Protein AF-A0A418Y7E9-F1 (afdb_monomer_lite)

Organism: NCBI:txid2320864

Foldseek 3Di:
DPPPPPAADCPPDNHNDHDPCVPPPPDDPVQWAQPDDWDDDDPDTDTDTGGPPVCRVVVVPPDPPD

pLDDT: mean 83.48, std 14.6, range [48.25, 97.62]

Radius of gyration: 15.97 Å; chains: 1; bounding box: 42×21×37 Å

InterPro domains:
  IPR002372 Pyrrolo-quinoline quinone repeat domain [PF01011] (2-56)

Secondary structure (DSSP, 8-state):
--TTT----TTTTBTTB--TTTTS-S--GGGEE--SPPEEETTEEE---EE-HHHHHT--S-S---

Sequence (66 aa):
MDPLTGQPCADFGDNGFVNLRVGMDKGRPEFYFPTVAPTVTRNLVIVGGLVWDRLASAGLYDSSYE

Structure (mmCIF, N/CA/C/O backbone):
data_AF-A0A418Y7E9-F1
#
_entry.id   AF-A0A418Y7E9-F1
#
loop_
_atom_site.group_PDB
_atom_site.id
_atom_site.type_symbol
_atom_site.label_atom_id
_atom_site.label_alt_id
_atom_site.label_comp_id
_atom_site.label_asym_id
_atom_site.label_entity_id
_atom_site.label_seq_id
_atom_site.pdbx_PDB_ins_code
_atom_site.Cartn_x
_atom_site.Cartn_y
_atom_site.Cartn_z
_atom_site.occupancy
_atom_site.B_iso_or_equiv
_atom_site.auth_seq_id
_atom_site.auth_comp_id
_atom_site.auth_asym_id
_atom_site.auth_atom_id
_atom_site.pdbx_PDB_model_num
ATOM 1 N N . MET A 1 1 ? -6.070 -2.953 9.689 1.00 90.69 1 MET A N 1
ATOM 2 C CA . MET A 1 1 ? -6.132 -3.835 10.869 1.00 90.69 1 MET A CA 1
ATOM 3 C C . MET A 1 1 ? -7.266 -3.362 11.745 1.00 90.69 1 MET A C 1
ATOM 5 O O . MET A 1 1 ? -7.529 -2.161 11.770 1.00 90.69 1 MET A O 1
ATOM 9 N N . ASP A 1 2 ? -7.923 -4.294 12.421 1.00 95.19 2 ASP A N 1
ATOM 10 C CA . ASP A 1 2 ? -8.923 -3.988 13.431 1.00 95.19 2 ASP A CA 1
ATOM 11 C C . ASP A 1 2 ? -8.281 -3.118 14.530 1.00 95.19 2 ASP A C 1
ATOM 13 O O . ASP A 1 2 ? -7.218 -3.477 15.049 1.00 95.19 2 ASP A O 1
ATOM 17 N N . PRO A 1 3 ? -8.870 -1.957 14.864 1.00 93.31 3 PRO A N 1
ATOM 18 C CA . PRO A 1 3 ? -8.228 -0.978 15.736 1.00 93.31 3 PRO A CA 1
ATOM 19 C C . PRO A 1 3 ? -8.129 -1.426 17.201 1.00 93.31 3 PRO A C 1
ATOM 21 O O . PRO A 1 3 ? -7.363 -0.829 17.952 1.00 93.31 3 PRO A O 1
ATOM 24 N N . LEU A 1 4 ? -8.889 -2.444 17.620 1.00 97.62 4 LEU A N 1
ATOM 25 C CA . LEU A 1 4 ? -8.911 -2.927 19.004 1.00 97.62 4 LEU A CA 1
ATOM 26 C C . LEU A 1 4 ? -7.984 -4.128 19.209 1.00 97.62 4 LEU A C 1
ATOM 28 O O . LEU A 1 4 ? -7.356 -4.259 20.255 1.00 97.62 4 LEU A O 1
ATOM 32 N N . THR A 1 5 ? -7.911 -5.011 18.216 1.00 97.19 5 THR A N 1
ATOM 33 C CA . THR A 1 5 ? -7.231 -6.310 18.307 1.00 97.19 5 THR A CA 1
ATOM 34 C C . THR A 1 5 ? -5.932 -6.371 17.511 1.00 97.19 5 THR A C 1
ATOM 36 O O . THR A 1 5 ? -5.125 -7.274 17.729 1.00 97.19 5 THR A O 1
ATOM 39 N N . GLY A 1 6 ? -5.729 -5.452 16.561 1.00 95.88 6 GLY A N 1
ATOM 40 C CA . GLY A 1 6 ? -4.595 -5.472 15.637 1.00 95.88 6 GLY A CA 1
ATOM 41 C C . GLY A 1 6 ? -4.664 -6.578 14.577 1.00 95.88 6 GLY A C 1
ATOM 42 O O . GLY A 1 6 ? -3.724 -6.732 13.802 1.00 95.88 6 GLY A O 1
ATOM 43 N N . GLN A 1 7 ? -5.753 -7.348 14.510 1.00 97.50 7 GLN A N 1
ATOM 44 C CA . GLN A 1 7 ? -5.897 -8.422 13.526 1.00 97.50 7 GLN A CA 1
ATOM 45 C C . GLN A 1 7 ? -6.127 -7.867 12.106 1.00 97.50 7 GLN A C 1
ATOM 47 O O . GLN A 1 7 ? -6.681 -6.771 11.945 1.00 97.50 7 GLN A O 1
ATOM 52 N N . PRO A 1 8 ? -5.716 -8.587 11.046 1.00 97.06 8 PRO A N 1
ATOM 53 C CA . PRO A 1 8 ? -6.087 -8.242 9.675 1.00 97.06 8 PRO A CA 1
ATOM 54 C C . PRO A 1 8 ? -7.613 -8.230 9.484 1.00 97.06 8 PRO A C 1
ATOM 56 O O . PRO A 1 8 ? -8.324 -9.067 10.036 1.00 97.06 8 PRO A O 1
ATOM 59 N N . CYS A 1 9 ? -8.119 -7.283 8.691 1.00 95.56 9 CYS A N 1
ATOM 60 C CA . CYS A 1 9 ? -9.545 -7.207 8.360 1.00 95.56 9 CYS A CA 1
ATOM 61 C C . CYS A 1 9 ? -9.823 -8.106 7.149 1.00 95.56 9 CYS A C 1
ATOM 63 O O . CYS A 1 9 ? -9.368 -7.790 6.053 1.00 95.56 9 CYS A O 1
ATOM 65 N N . ALA A 1 10 ? -10.538 -9.220 7.331 1.00 96.38 10 ALA A N 1
ATOM 66 C CA . ALA A 1 10 ? -10.715 -10.234 6.281 1.00 96.38 10 ALA A CA 1
ATOM 67 C C . ALA A 1 10 ? -11.440 -9.725 5.017 1.00 96.38 10 ALA A C 1
ATOM 69 O O . ALA A 1 10 ? -11.299 -10.307 3.947 1.00 96.38 10 ALA A O 1
ATOM 70 N N . ASP A 1 11 ? -12.195 -8.636 5.136 1.00 95.31 11 ASP A N 1
ATOM 71 C CA . ASP A 1 11 ? -12.955 -7.987 4.067 1.00 95.31 11 ASP A CA 1
ATOM 72 C C . ASP A 1 11 ? -12.147 -6.958 3.252 1.00 95.31 11 ASP A C 1
ATOM 74 O O . ASP A 1 11 ? -12.663 -6.395 2.286 1.00 95.31 11 ASP A O 1
ATOM 78 N N . PHE A 1 12 ? -10.882 -6.709 3.605 1.00 94.94 12 PHE A N 1
ATOM 79 C CA . PHE A 1 12 ? -10.018 -5.755 2.912 1.00 94.94 12 PHE A CA 1
ATOM 80 C C . PHE A 1 12 ? -8.923 -6.458 2.100 1.00 94.94 12 PHE A C 1
ATOM 82 O O . PHE A 1 12 ? -8.059 -7.128 2.661 1.00 94.94 12 PHE A O 1
ATOM 89 N N . GLY A 1 13 ? -8.900 -6.249 0.781 1.00 94.44 13 GLY A N 1
ATOM 90 C CA . GLY A 1 13 ? -7.885 -6.848 -0.093 1.00 94.44 13 GLY A CA 1
ATOM 91 C C . GLY A 1 13 ? -7.968 -8.378 -0.128 1.00 94.44 13 GLY A C 1
ATOM 92 O O . GLY A 1 13 ? -9.050 -8.939 -0.267 1.00 94.44 13 GLY A O 1
ATOM 93 N N . ASP A 1 14 ? -6.820 -9.040 -0.012 1.00 96.69 14 ASP A N 1
ATOM 94 C CA . ASP A 1 14 ? -6.698 -10.478 0.219 1.00 96.69 14 ASP A CA 1
ATOM 95 C C . ASP A 1 14 ? -6.494 -10.729 1.719 1.00 96.69 14 ASP A C 1
ATOM 97 O O . ASP A 1 14 ? -5.391 -10.572 2.250 1.00 96.69 14 ASP A O 1
ATOM 101 N N . ASN A 1 15 ? -7.585 -11.056 2.417 1.00 96.25 15 ASN A N 1
ATOM 102 C CA . ASN A 1 15 ? -7.592 -11.389 3.846 1.00 96.25 15 ASN A CA 1
ATOM 103 C C . ASN A 1 15 ? -6.882 -10.349 4.742 1.00 96.25 15 ASN A C 1
ATOM 105 O O . ASN A 1 15 ? -6.172 -10.690 5.690 1.00 96.25 15 ASN A O 1
ATOM 109 N N . GLY A 1 16 ? -7.066 -9.062 4.444 1.00 96.19 16 GLY A N 1
ATOM 110 C CA . GLY A 1 16 ? -6.477 -7.940 5.176 1.00 96.19 16 GLY A CA 1
ATOM 111 C C . GLY A 1 16 ? -5.155 -7.427 4.613 1.00 96.19 16 GLY A C 1
ATOM 112 O O . GLY A 1 16 ? -4.591 -6.487 5.179 1.00 96.19 16 GLY A O 1
ATOM 113 N N . PHE A 1 17 ? -4.676 -7.992 3.502 1.00 95.69 17 PHE A N 1
ATOM 114 C CA . PHE A 1 17 ? -3.426 -7.613 2.850 1.00 95.69 17 PHE A CA 1
ATOM 115 C C . PHE A 1 17 ? -3.657 -7.164 1.410 1.00 95.69 17 PHE A C 1
ATOM 117 O O . PHE A 1 17 ? -4.510 -7.675 0.694 1.00 95.69 17 PHE A O 1
ATOM 124 N N . VAL A 1 18 ? -2.863 -6.199 0.954 1.00 93.81 18 VAL A N 1
ATOM 125 C CA . VAL A 1 18 ? -2.878 -5.742 -0.439 1.00 93.81 18 VAL A CA 1
ATOM 126 C C . VAL A 1 18 ? -1.475 -5.824 -1.010 1.00 93.81 18 VAL A C 1
ATOM 128 O O . VAL A 1 18 ? -0.510 -5.365 -0.401 1.00 93.81 18 VAL A O 1
ATOM 131 N N . ASN A 1 19 ? -1.355 -6.402 -2.201 1.00 91.25 19 ASN A N 1
ATOM 132 C CA . ASN A 1 19 ? -0.105 -6.379 -2.942 1.00 91.25 19 ASN A CA 1
ATOM 133 C C . ASN A 1 19 ? -0.042 -5.095 -3.781 1.00 91.25 19 ASN A C 1
ATOM 135 O O . ASN A 1 19 ? -0.661 -5.001 -4.839 1.00 91.25 19 ASN A O 1
ATOM 139 N N . LEU A 1 20 ? 0.740 -4.116 -3.320 1.00 90.50 20 LEU A N 1
ATOM 140 C CA . LEU A 1 20 ? 0.929 -2.826 -4.001 1.00 90.50 20 LEU A CA 1
ATOM 141 C C . LEU A 1 20 ? 1.652 -2.937 -5.354 1.00 90.50 20 LEU A C 1
ATOM 143 O O . LEU A 1 20 ? 1.750 -1.954 -6.079 1.00 90.50 20 LEU A O 1
ATOM 147 N N . ARG A 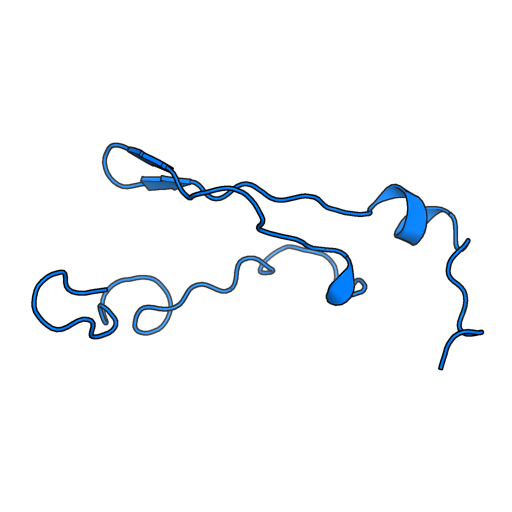1 21 ? 2.161 -4.124 -5.696 1.00 85.38 21 ARG A N 1
ATOM 148 C CA . ARG A 1 21 ? 2.872 -4.389 -6.950 1.00 85.38 21 ARG A CA 1
ATOM 149 C C . ARG A 1 21 ? 1.972 -4.931 -8.055 1.00 85.38 21 ARG A C 1
ATOM 151 O O . ARG A 1 21 ? 2.451 -5.178 -9.159 1.00 85.38 21 ARG A O 1
ATOM 158 N N . VAL A 1 22 ? 0.689 -5.168 -7.781 1.00 88.38 22 VAL A N 1
ATOM 159 C CA . VAL A 1 22 ? -0.256 -5.614 -8.813 1.00 88.38 22 VAL A CA 1
ATOM 160 C C . VAL A 1 22 ? -0.325 -4.557 -9.917 1.00 88.38 22 VAL A C 1
ATOM 162 O O . VAL A 1 22 ? -0.530 -3.379 -9.645 1.00 88.38 22 VAL A O 1
ATOM 165 N N . GLY A 1 23 ? -0.133 -4.981 -11.167 1.00 85.06 23 GLY A N 1
ATOM 166 C CA . GLY A 1 23 ? -0.113 -4.087 -12.329 1.00 85.06 23 GLY A CA 1
ATOM 167 C C . GLY A 1 23 ? 1.223 -3.379 -12.580 1.00 85.06 23 GLY A C 1
ATOM 168 O O . GLY A 1 23 ? 1.358 -2.719 -13.607 1.00 85.06 23 GLY A O 1
ATOM 169 N N . MET A 1 24 ? 2.221 -3.540 -11.704 1.00 83.00 24 MET A N 1
ATOM 170 C CA . MET A 1 24 ? 3.603 -3.183 -12.026 1.00 83.00 24 MET A CA 1
ATOM 171 C C . MET A 1 24 ? 4.212 -4.272 -12.917 1.00 83.00 24 MET A C 1
ATOM 173 O O . MET A 1 24 ? 3.887 -5.453 -12.773 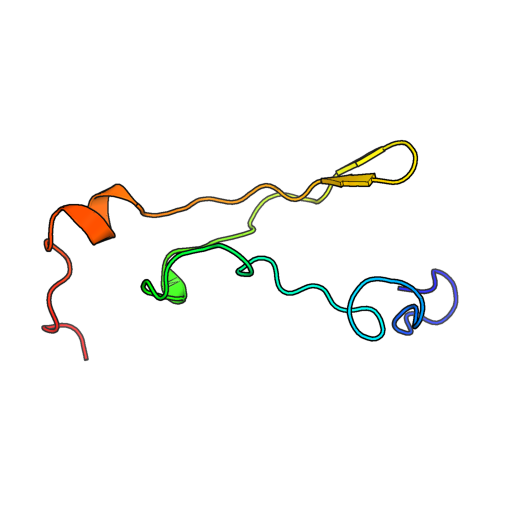1.00 83.00 24 MET A O 1
ATOM 177 N N . ASP A 1 25 ? 5.108 -3.886 -13.829 1.00 75.19 25 ASP A N 1
ATOM 178 C CA . ASP A 1 25 ? 5.892 -4.859 -14.592 1.00 75.19 25 ASP A CA 1
ATOM 179 C C . ASP A 1 25 ? 6.695 -5.767 -13.636 1.00 75.19 25 ASP A C 1
ATOM 181 O O . ASP A 1 25 ? 6.974 -5.396 -12.490 1.00 75.19 25 ASP A O 1
ATOM 185 N N . LYS A 1 26 ? 7.119 -6.947 -14.106 1.00 68.00 26 LYS A N 1
ATOM 186 C CA . LYS A 1 26 ? 7.942 -7.924 -13.360 1.00 68.00 26 LYS A CA 1
ATOM 187 C C . LYS A 1 26 ? 9.352 -7.416 -13.028 1.00 68.00 26 LYS A C 1
ATOM 189 O O . LYS A 1 26 ? 10.238 -8.210 -12.722 1.00 68.00 26 LYS A O 1
ATOM 194 N N . GLY A 1 27 ? 9.563 -6.107 -13.106 1.00 67.56 27 GLY A N 1
ATOM 195 C CA . GLY A 1 27 ? 10.789 -5.444 -12.732 1.00 67.56 27 GLY A CA 1
ATOM 196 C C . GLY A 1 27 ? 11.216 -5.750 -11.298 1.00 67.56 27 GLY A C 1
ATOM 197 O O . GLY A 1 27 ? 10.524 -6.375 -10.490 1.00 67.56 27 GLY A O 1
ATOM 198 N N . ARG A 1 28 ? 12.407 -5.257 -10.999 1.00 71.25 28 ARG A N 1
ATOM 199 C CA . ARG A 1 28 ? 13.183 -5.519 -9.791 1.00 71.25 28 ARG A CA 1
ATOM 200 C C . ARG A 1 28 ? 12.419 -5.117 -8.519 1.00 71.25 28 ARG A C 1
ATOM 202 O O . ARG A 1 28 ? 12.053 -3.943 -8.380 1.00 71.25 28 ARG A O 1
ATOM 209 N N . PRO A 1 29 ? 12.070 -6.058 -7.618 1.00 77.44 29 PRO A N 1
ATOM 210 C CA . PRO A 1 29 ? 11.213 -5.750 -6.488 1.00 77.44 29 PRO A CA 1
ATOM 211 C C . PRO A 1 29 ? 11.772 -4.745 -5.497 1.00 77.44 29 PRO A C 1
ATOM 213 O O . PRO A 1 29 ? 11.008 -3.966 -4.928 1.00 77.44 29 PRO A O 1
ATOM 216 N N . GLU A 1 30 ? 13.088 -4.695 -5.396 1.00 81.00 30 GLU A N 1
ATOM 217 C CA . GLU A 1 30 ? 13.855 -3.748 -4.610 1.00 81.00 30 GLU A CA 1
ATOM 218 C C . GLU A 1 30 ? 13.758 -2.298 -5.106 1.00 81.00 30 GLU A C 1
ATOM 220 O O . GLU A 1 30 ? 14.255 -1.413 -4.429 1.00 81.00 30 GLU A O 1
ATOM 225 N N . PHE A 1 31 ? 13.127 -2.015 -6.252 1.00 83.56 31 PHE A N 1
ATOM 226 C CA . PHE A 1 31 ? 13.008 -0.650 -6.788 1.00 83.56 31 PHE A CA 1
ATOM 227 C C . PHE A 1 31 ? 11.711 0.074 -6.418 1.00 83.56 31 PHE A C 1
ATOM 229 O O . PHE A 1 31 ? 11.496 1.194 -6.885 1.00 83.56 31 PHE A O 1
ATOM 236 N N . TYR A 1 32 ? 10.852 -0.534 -5.597 1.00 86.81 32 TYR A N 1
ATOM 237 C CA . TYR A 1 32 ? 9.639 0.101 -5.086 1.00 86.81 32 TYR A CA 1
ATOM 238 C C . TYR A 1 32 ? 9.727 0.319 -3.578 1.00 86.81 32 TYR A C 1
ATOM 240 O O . TYR A 1 32 ? 9.839 -0.636 -2.811 1.00 86.81 32 TYR A O 1
ATOM 248 N N . PHE A 1 33 ? 9.621 1.578 -3.157 1.00 87.88 33 PHE A N 1
ATOM 249 C CA . PHE A 1 33 ? 9.789 1.979 -1.765 1.00 87.88 33 PHE A CA 1
ATOM 250 C C . PHE A 1 33 ? 8.557 2.751 -1.271 1.00 87.88 33 PHE A C 1
ATOM 252 O O . PHE A 1 33 ? 8.444 3.957 -1.522 1.00 87.88 33 PHE A O 1
ATOM 259 N N . PRO A 1 34 ? 7.626 2.101 -0.551 1.00 86.12 34 PRO A N 1
ATOM 260 C CA . PRO A 1 34 ? 6.489 2.773 0.073 1.00 86.12 34 PRO A CA 1
ATOM 261 C C . PRO A 1 34 ? 6.932 3.438 1.388 1.00 86.12 34 PRO A C 1
ATOM 263 O O . PRO A 1 34 ? 6.668 2.946 2.480 1.00 86.12 34 PRO A O 1
ATOM 266 N N . THR A 1 35 ? 7.672 4.543 1.288 1.00 84.56 35 THR A N 1
ATOM 267 C CA . THR A 1 35 ? 8.250 5.262 2.443 1.00 84.56 35 THR A CA 1
ATOM 268 C C . THR A 1 35 ? 7.319 6.309 3.048 1.00 84.56 35 THR A C 1
ATOM 270 O O . THR A 1 35 ? 7.632 6.891 4.086 1.00 84.56 35 THR A O 1
ATOM 273 N N . VAL A 1 36 ? 6.184 6.578 2.402 1.00 86.69 36 VAL A N 1
ATOM 274 C CA . VAL A 1 36 ? 5.253 7.639 2.793 1.00 86.69 36 VAL A CA 1
ATOM 275 C C . VAL A 1 36 ? 4.146 7.063 3.671 1.00 86.69 36 VAL A C 1
ATOM 277 O O . VAL A 1 36 ? 3.608 5.994 3.382 1.00 86.69 36 VAL A O 1
ATOM 280 N N . ALA A 1 37 ? 3.773 7.792 4.726 1.00 93.44 37 ALA A N 1
ATOM 281 C CA . ALA A 1 37 ? 2.620 7.433 5.542 1.00 93.44 37 ALA A CA 1
ATOM 282 C C . ALA A 1 37 ? 1.340 7.387 4.677 1.00 93.44 37 ALA A C 1
ATOM 284 O O . ALA A 1 37 ? 1.102 8.302 3.881 1.00 93.44 37 ALA A O 1
ATOM 285 N N . PRO A 1 38 ? 0.499 6.350 4.816 1.00 93.94 38 PRO A N 1
ATOM 286 C CA . PRO A 1 38 ? -0.732 6.248 4.046 1.00 93.94 38 PRO A CA 1
ATOM 287 C C . PRO A 1 38 ? -1.735 7.334 4.454 1.00 93.94 38 PRO A C 1
ATOM 289 O O . PRO A 1 38 ? -1.850 7.684 5.629 1.00 93.94 38 PRO A O 1
ATOM 292 N N . THR A 1 39 ? -2.505 7.835 3.486 1.00 96.75 39 THR A N 1
ATOM 293 C CA . THR A 1 39 ? -3.633 8.746 3.738 1.00 96.75 39 THR A CA 1
ATOM 294 C C . THR A 1 39 ? -4.948 7.993 3.613 1.00 96.75 39 THR A C 1
ATOM 296 O O . THR A 1 39 ? -5.226 7.397 2.574 1.00 96.75 39 THR A O 1
ATOM 299 N N . VAL A 1 40 ? -5.787 8.061 4.646 1.00 94.94 40 VAL A N 1
ATOM 300 C CA . VAL A 1 40 ? -7.162 7.551 4.593 1.00 94.94 40 VAL A CA 1
ATOM 301 C C . VAL A 1 40 ? -8.105 8.710 4.285 1.00 94.94 40 VAL A C 1
ATOM 303 O O . VAL A 1 40 ? -8.124 9.709 5.002 1.00 94.94 40 VAL A O 1
ATOM 306 N N . THR A 1 41 ? -8.890 8.592 3.216 1.00 97.38 41 THR 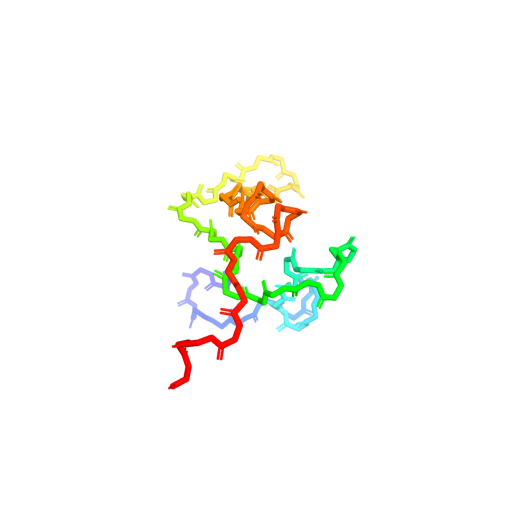A N 1
ATOM 307 C CA . THR A 1 41 ? -9.920 9.577 2.864 1.00 97.38 41 THR A CA 1
ATOM 308 C C . THR A 1 41 ? -11.144 8.888 2.286 1.00 97.38 41 THR A C 1
ATOM 310 O O . THR A 1 41 ? -11.030 8.033 1.411 1.00 97.38 41 THR A O 1
ATOM 313 N N . ARG A 1 42 ? -12.335 9.266 2.764 1.00 95.38 42 ARG A N 1
ATOM 314 C CA . ARG A 1 42 ? -13.604 8.614 2.396 1.00 95.38 42 ARG A CA 1
ATOM 315 C C . ARG A 1 42 ? -13.501 7.092 2.594 1.00 95.38 42 ARG A C 1
ATOM 317 O O . ARG A 1 42 ? -13.246 6.640 3.702 1.00 95.38 42 ARG A O 1
ATOM 324 N N . ASN A 1 43 ? -13.691 6.326 1.525 1.00 95.19 43 ASN A N 1
ATOM 325 C CA . ASN A 1 43 ? -13.570 4.874 1.456 1.00 95.19 43 ASN A CA 1
ATOM 326 C C . ASN A 1 43 ? -12.264 4.424 0.767 1.00 95.19 43 ASN A C 1
ATOM 328 O O . ASN A 1 43 ? -12.219 3.335 0.200 1.00 95.19 43 ASN A O 1
ATOM 332 N N . LEU A 1 44 ? -11.227 5.269 0.764 1.00 95.44 44 LEU A N 1
ATOM 333 C CA . LEU A 1 44 ? -9.944 5.012 0.115 1.00 95.44 44 LEU A CA 1
ATOM 334 C C . LEU A 1 44 ? -8.788 5.054 1.114 1.00 95.44 44 LEU A C 1
ATOM 336 O O . LEU A 1 44 ? -8.720 5.921 1.989 1.00 95.44 44 LEU A O 1
ATOM 340 N N . VAL A 1 45 ? -7.832 4.154 0.895 1.00 94.69 45 VAL A N 1
ATOM 341 C CA . VAL A 1 45 ? -6.483 4.224 1.458 1.00 94.69 45 VAL A CA 1
ATOM 342 C C . VAL A 1 45 ? -5.537 4.526 0.303 1.00 94.69 45 VAL A C 1
ATOM 344 O O . VAL A 1 45 ? -5.424 3.737 -0.633 1.00 94.69 45 VAL A O 1
ATOM 347 N N . ILE A 1 46 ? -4.884 5.684 0.346 1.00 94.56 46 ILE A N 1
ATOM 348 C CA . ILE A 1 46 ? -3.952 6.136 -0.687 1.00 94.56 46 ILE A CA 1
ATOM 349 C C . ILE A 1 46 ? -2.531 5.929 -0.169 1.00 94.56 46 ILE A C 1
ATOM 351 O O . ILE A 1 46 ? -2.153 6.485 0.866 1.00 94.56 46 ILE A O 1
ATOM 355 N N . VAL A 1 47 ? -1.749 5.138 -0.906 1.00 94.06 47 VAL A N 1
ATOM 356 C CA . VAL A 1 47 ? -0.341 4.851 -0.613 1.00 94.06 47 VAL A CA 1
ATOM 357 C C . VAL A 1 47 ? 0.520 5.399 -1.745 1.00 94.06 47 VAL A C 1
ATOM 359 O O . VAL A 1 47 ? 0.322 5.051 -2.907 1.00 94.06 47 VAL A O 1
ATOM 362 N N . GLY A 1 48 ? 1.468 6.267 -1.400 1.00 90.62 48 GLY A N 1
ATOM 363 C CA . GLY A 1 48 ? 2.511 6.735 -2.309 1.00 90.62 48 GLY A CA 1
ATOM 364 C C . GLY A 1 48 ? 3.817 5.970 -2.101 1.00 90.62 48 GLY A C 1
ATOM 365 O O . GLY A 1 48 ? 4.034 5.359 -1.056 1.00 90.62 48 GLY A O 1
ATOM 366 N N . GLY A 1 49 ? 4.712 6.032 -3.083 1.00 89.12 49 GLY A N 1
ATOM 367 C CA . GLY A 1 49 ? 6.040 5.438 -2.977 1.00 89.12 49 GLY A CA 1
ATOM 368 C C . GLY A 1 49 ? 6.993 5.954 -4.047 1.00 89.12 49 GLY A C 1
ATOM 369 O O . GLY A 1 49 ? 6.569 6.524 -5.052 1.00 89.12 49 GLY A O 1
ATOM 370 N N . LEU A 1 50 ? 8.286 5.754 -3.813 1.00 87.38 50 LEU A N 1
ATOM 371 C CA . LEU A 1 50 ? 9.343 6.010 -4.784 1.00 87.38 50 LEU A CA 1
ATOM 372 C C . LEU A 1 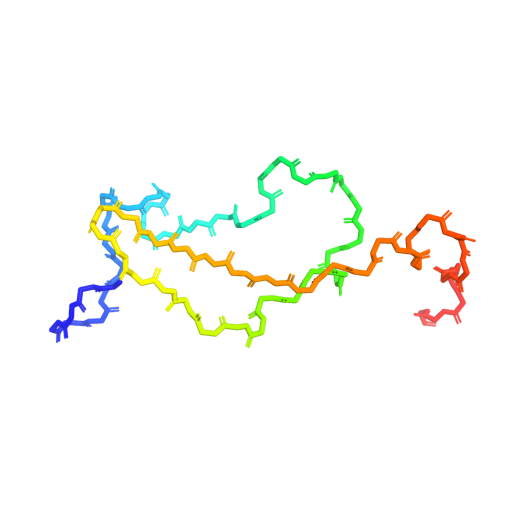50 ? 9.510 4.783 -5.686 1.00 87.38 50 LEU A C 1
ATOM 374 O O . LEU A 1 50 ? 9.553 3.654 -5.195 1.00 87.38 50 LEU A O 1
ATOM 378 N N . VAL A 1 51 ? 9.648 5.018 -6.989 1.00 84.38 51 VAL A N 1
ATOM 379 C CA . VAL A 1 51 ? 10.044 4.001 -7.968 1.00 84.38 51 VAL A CA 1
ATOM 380 C C . VAL A 1 51 ? 11.362 4.437 -8.601 1.00 84.38 51 VAL A C 1
ATOM 382 O O . VAL A 1 51 ? 11.459 5.550 -9.113 1.00 8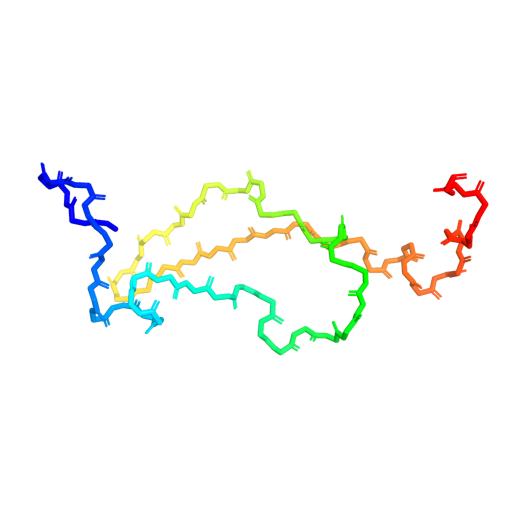4.38 51 VAL A O 1
ATOM 385 N N . TRP A 1 52 ? 12.379 3.576 -8.590 1.00 83.56 52 TRP A N 1
ATOM 386 C CA . TRP A 1 52 ? 13.629 3.795 -9.335 1.00 83.56 52 TRP A CA 1
ATOM 387 C C . TRP A 1 52 ? 13.509 3.339 -10.800 1.00 83.56 52 TRP A C 1
ATOM 389 O O . TRP A 1 52 ? 14.225 2.461 -11.279 1.00 83.56 52 TRP A O 1
ATOM 399 N N . ASP A 1 53 ? 12.599 3.965 -11.536 1.00 75.69 53 ASP A N 1
ATOM 400 C CA . ASP A 1 53 ? 12.285 3.668 -12.940 1.00 75.69 53 ASP A CA 1
ATOM 401 C C . ASP A 1 53 ? 13.431 4.014 -13.914 1.00 75.69 53 ASP A C 1
ATOM 403 O O . ASP A 1 53 ? 13.685 3.299 -14.888 1.00 75.69 53 ASP A O 1
ATOM 407 N N . ARG A 1 54 ? 14.183 5.082 -13.628 1.00 66.25 54 ARG A N 1
ATOM 408 C CA . ARG A 1 54 ? 15.335 5.504 -14.442 1.00 66.25 54 ARG A CA 1
ATOM 409 C C . ARG A 1 54 ? 16.514 4.540 -14.369 1.00 66.25 54 ARG A C 1
ATOM 411 O O . ARG A 1 54 ? 17.159 4.298 -15.383 1.00 66.25 54 ARG A O 1
ATOM 418 N N . LEU A 1 55 ? 16.798 3.981 -13.193 1.00 62.84 55 LEU A N 1
ATOM 419 C CA . LEU A 1 55 ? 17.876 2.997 -13.032 1.00 62.84 55 LEU A CA 1
ATOM 420 C C . LEU A 1 55 ? 17.524 1.679 -13.725 1.00 62.84 55 LEU A C 1
ATOM 422 O O . LEU A 1 55 ? 18.383 1.081 -14.370 1.00 62.84 55 LEU A O 1
ATOM 426 N N . ALA A 1 56 ? 16.255 1.268 -13.643 1.00 61.75 56 ALA A N 1
ATOM 427 C CA . ALA A 1 56 ? 15.755 0.085 -14.333 1.00 61.75 56 ALA A CA 1
ATOM 428 C C . ALA A 1 56 ? 15.857 0.212 -15.860 1.00 61.75 56 ALA A C 1
ATOM 430 O O . ALA A 1 56 ? 16.314 -0.711 -16.527 1.00 61.75 56 ALA A O 1
ATOM 431 N N . SER A 1 57 ? 15.451 1.360 -16.409 1.00 60.91 57 SER A N 1
ATOM 432 C CA . SER A 1 57 ? 15.420 1.589 -17.860 1.00 60.91 57 SER A CA 1
ATOM 433 C C . SER A 1 57 ? 16.797 1.833 -18.477 1.00 60.91 57 SER A C 1
ATOM 435 O O . SER A 1 57 ? 17.027 1.440 -19.617 1.00 60.91 57 SER A O 1
ATOM 437 N N . ALA A 1 58 ? 17.726 2.451 -17.745 1.00 62.38 58 ALA A N 1
ATOM 438 C CA . ALA A 1 58 ? 19.050 2.776 -18.270 1.00 62.38 58 ALA A CA 1
ATOM 439 C C . ALA A 1 58 ? 20.029 1.584 -18.291 1.00 62.38 58 ALA A C 1
ATOM 441 O O . ALA A 1 58 ? 21.146 1.738 -18.775 1.00 62.38 58 ALA A O 1
ATOM 442 N N . GLY A 1 59 ? 19.662 0.418 -17.740 1.00 60.16 59 GLY A N 1
ATOM 443 C CA . GLY A 1 59 ? 20.554 -0.750 -17.662 1.00 60.16 59 GLY A CA 1
ATOM 444 C C . GLY A 1 59 ? 21.818 -0.522 -16.818 1.00 60.16 59 GLY A C 1
ATOM 445 O O . GLY A 1 59 ? 22.703 -1.367 -16.792 1.00 60.16 59 GLY A O 1
ATOM 446 N N . LEU A 1 60 ? 21.906 0.603 -16.099 1.00 60.16 60 LEU A N 1
ATOM 447 C CA . LEU A 1 60 ? 23.081 1.031 -15.325 1.00 60.16 60 LEU A CA 1
ATOM 448 C C . LEU A 1 60 ? 23.259 0.261 -14.007 1.00 60.16 60 LEU A C 1
ATOM 450 O O . LEU A 1 60 ? 24.144 0.574 -13.218 1.00 60.16 60 LEU A O 1
ATOM 454 N N . TYR A 1 61 ? 22.405 -0.728 -13.761 1.00 59.00 61 TYR A N 1
ATOM 455 C CA . TYR A 1 61 ? 22.427 -1.597 -12.591 1.00 59.00 61 TYR A CA 1
ATOM 456 C C . TYR A 1 61 ? 22.417 -3.05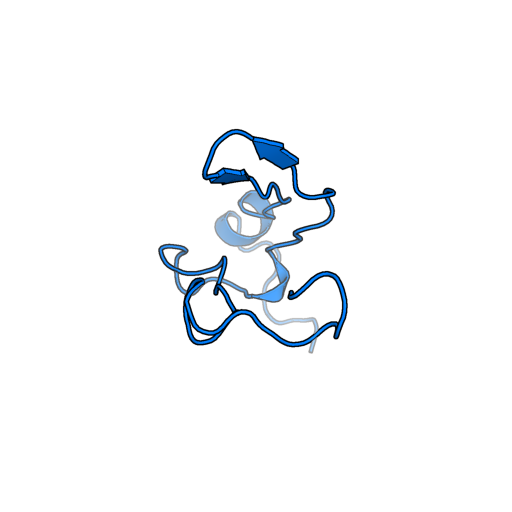5 -13.073 1.00 59.00 61 TYR A C 1
ATOM 458 O O . TYR A 1 61 ? 21.507 -3.831 -12.763 1.00 59.00 61 TYR A O 1
ATOM 466 N N . ASP A 1 62 ? 23.388 -3.367 -13.934 1.00 56.81 62 ASP A N 1
ATOM 467 C CA . ASP A 1 62 ? 23.725 -4.716 -14.385 1.00 56.81 62 ASP A CA 1
ATOM 468 C C . ASP A 1 62 ? 24.442 -5.482 -13.259 1.00 56.81 62 ASP A C 1
ATOM 470 O O . ASP A 1 62 ? 25.188 -4.896 -12.474 1.00 56.81 62 ASP A O 1
ATOM 474 N N . SER A 1 63 ? 24.151 -6.781 -13.219 1.00 54.59 63 SER A N 1
ATOM 475 C CA . SER A 1 63 ? 24.436 -7.915 -12.320 1.00 54.59 63 SER A CA 1
ATOM 476 C C . SER A 1 63 ? 25.810 -8.053 -11.627 1.00 54.59 63 SER A C 1
ATOM 478 O O . SER A 1 63 ? 26.184 -9.141 -11.210 1.00 54.59 63 SER A O 1
ATOM 480 N N . SER A 1 64 ? 26.565 -6.977 -11.438 1.00 51.81 64 SER A N 1
ATOM 481 C CA . SER A 1 64 ? 27.891 -6.976 -10.800 1.00 51.81 64 SER A CA 1
ATOM 482 C C . SER A 1 64 ? 27.878 -6.775 -9.276 1.00 51.81 64 SER A C 1
ATOM 484 O O . SER A 1 64 ? 28.936 -6.602 -8.678 1.00 51.81 64 SER A O 1
ATOM 486 N N . TYR A 1 65 ? 26.700 -6.791 -8.647 1.00 49.22 65 TYR A N 1
ATOM 487 C CA . TYR A 1 65 ? 26.527 -6.719 -7.191 1.00 49.22 65 TYR A CA 1
ATOM 488 C C . TYR A 1 65 ? 25.587 -7.840 -6.714 1.00 49.22 65 TYR A C 1
ATOM 490 O O . TYR A 1 65 ? 24.533 -7.591 -6.130 1.00 49.22 65 TYR A O 1
ATOM 498 N N . GLU A 1 66 ? 25.962 -9.079 -7.033 1.00 48.25 66 GLU A N 1
ATOM 499 C CA . GLU A 1 66 ? 25.800 -10.196 -6.091 1.00 48.25 66 GLU A CA 1
ATOM 500 C C . GLU A 1 66 ? 27.118 -10.391 -5.338 1.00 48.25 66 GLU A C 1
ATOM 502 O O . GLU A 1 66 ? 28.183 -10.325 -6.000 1.00 48.25 66 GLU A O 1
#